Protein AF-A0A967BL04-F1 (afdb_monomer_lite)

Foldseek 3Di:
DDAALVVCVVCVVVPHWDWDDPPDPDPVVVVVCVVVVNTDTDDSVNHDHPDPDDD

Sequence (55 aa):
AGIGRRPLVGFGEVGIDVYVDKVNSNVNKVVEELINDKLDKISLDEACGGGGNCH

Structure (mmCIF, N/CA/C/O backbone):
data_AF-A0A967BL04-F1
#
_entry.id   AF-A0A967BL04-F1
#
loop_
_atom_site.group_PDB
_atom_site.id
_atom_site.type_symbol
_atom_site.label_atom_id
_atom_site.label_alt_id
_atom_site.label_comp_id
_atom_site.label_asym_id
_atom_site.label_entity_id
_atom_site.label_seq_id
_atom_site.pdbx_PDB_ins_code
_atom_site.Cartn_x
_atom_site.Cartn_y
_atom_site.Cartn_z
_atom_site.occupancy
_atom_site.B_iso_or_equiv
_atom_site.auth_seq_id
_atom_site.auth_comp_id
_atom_site.auth_asym_id
_atom_site.auth_atom_id
_atom_site.pdbx_PDB_model_num
ATOM 1 N N . ALA A 1 1 ? 9.921 5.136 7.260 1.00 58.66 1 ALA A N 1
ATOM 2 C CA . ALA A 1 1 ? 10.120 4.797 5.833 1.00 58.66 1 ALA A CA 1
ATOM 3 C C . ALA A 1 1 ? 9.171 3.666 5.430 1.00 58.66 1 ALA A C 1
ATOM 5 O O . ALA A 1 1 ? 8.955 2.782 6.247 1.00 58.66 1 ALA A O 1
ATOM 6 N N . GLY A 1 2 ? 8.571 3.722 4.234 1.00 76.56 2 GLY A N 1
ATOM 7 C CA . GLY A 1 2 ? 7.627 2.709 3.736 1.00 76.56 2 GLY A CA 1
ATOM 8 C C . GLY A 1 2 ? 8.279 1.745 2.740 1.00 76.56 2 GLY A C 1
ATOM 9 O O . GLY A 1 2 ? 9.219 1.030 3.075 1.00 76.56 2 GLY A O 1
ATOM 10 N N . ILE A 1 3 ? 7.799 1.763 1.497 1.00 86.50 3 ILE A N 1
ATOM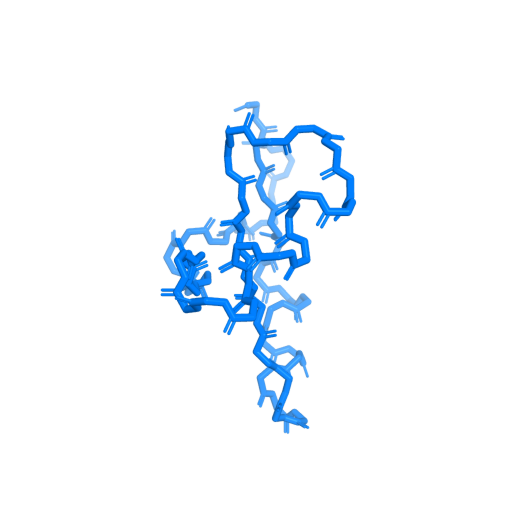 11 C CA . ILE A 1 3 ? 8.282 0.937 0.383 1.00 86.50 3 ILE A CA 1
ATOM 12 C C . ILE A 1 3 ? 9.248 1.719 -0.526 1.00 86.50 3 ILE A C 1
ATOM 14 O O . ILE A 1 3 ? 9.166 2.942 -0.641 1.00 86.50 3 ILE A O 1
ATOM 18 N N . GLY A 1 4 ? 10.180 1.029 -1.187 1.00 89.88 4 GLY A N 1
ATOM 19 C CA . GLY A 1 4 ? 11.004 1.631 -2.241 1.00 89.88 4 GLY A CA 1
ATOM 20 C C . GLY A 1 4 ? 10.247 1.764 -3.569 1.00 89.88 4 GLY A C 1
ATOM 21 O O . GLY A 1 4 ? 9.359 0.963 -3.860 1.00 89.88 4 GLY A O 1
ATOM 22 N N . ARG A 1 5 ? 10.648 2.717 -4.425 1.00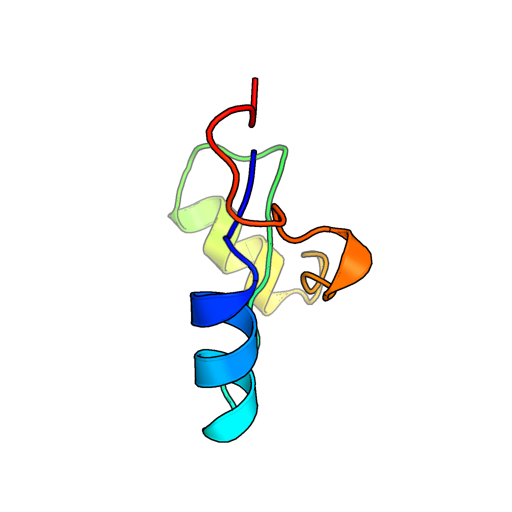 89.81 5 ARG A N 1
ATOM 23 C CA . ARG A 1 5 ? 10.004 2.914 -5.745 1.00 89.81 5 ARG A CA 1
ATOM 24 C C . ARG A 1 5 ? 10.020 1.670 -6.637 1.00 89.81 5 ARG A C 1
ATOM 26 O O . ARG A 1 5 ? 9.024 1.376 -7.282 1.00 89.81 5 ARG A O 1
ATOM 33 N N . ARG A 1 6 ? 11.138 0.933 -6.676 1.00 91.38 6 ARG A N 1
ATOM 34 C CA . ARG A 1 6 ? 11.301 -0.238 -7.564 1.00 91.38 6 ARG A CA 1
ATOM 35 C C . ARG A 1 6 ? 10.282 -1.351 -7.258 1.00 91.38 6 ARG A C 1
ATOM 37 O O . ARG A 1 6 ? 9.603 -1.762 -8.192 1.00 91.38 6 ARG A O 1
ATOM 44 N N . PRO A 1 7 ? 10.119 -1.805 -5.997 1.00 92.25 7 PRO A N 1
ATOM 45 C CA . PRO A 1 7 ? 9.038 -2.725 -5.652 1.00 92.25 7 PRO A CA 1
ATOM 46 C C . PRO A 1 7 ? 7.639 -2.183 -5.970 1.00 92.25 7 PRO A C 1
ATOM 48 O O . PRO A 1 7 ? 6.840 -2.912 -6.543 1.00 92.25 7 PRO A O 1
ATOM 51 N N . LEU A 1 8 ? 7.351 -0.913 -5.645 1.00 93.25 8 LEU A N 1
ATOM 52 C CA . LEU A 1 8 ? 6.019 -0.330 -5.855 1.00 93.25 8 LEU A CA 1
ATOM 53 C C . LEU A 1 8 ? 5.600 -0.340 -7.333 1.00 93.25 8 LEU A C 1
ATOM 55 O O . LEU A 1 8 ? 4.473 -0.712 -7.644 1.00 93.25 8 LEU A O 1
ATOM 59 N N . VAL A 1 9 ? 6.519 0.012 -8.239 1.00 93.25 9 VAL A N 1
ATOM 60 C CA . VAL A 1 9 ? 6.275 -0.064 -9.689 1.00 93.25 9 VAL A CA 1
ATOM 61 C C . VAL A 1 9 ? 6.001 -1.505 -10.120 1.00 93.25 9 VAL A C 1
ATOM 63 O O . VAL A 1 9 ? 4.997 -1.752 -10.778 1.00 93.25 9 VAL A O 1
ATOM 66 N N . GLY A 1 10 ? 6.837 -2.461 -9.701 1.00 94.56 10 GLY A N 1
ATOM 67 C CA . GLY A 1 10 ? 6.676 -3.866 -10.091 1.00 94.56 10 GLY A CA 1
ATOM 68 C C . GLY A 1 10 ? 5.361 -4.494 -9.614 1.00 94.56 10 GLY A C 1
ATOM 69 O O . GLY A 1 10 ? 4.774 -5.295 -10.333 1.00 94.56 10 GLY A O 1
ATOM 70 N N . PHE A 1 11 ? 4.858 -4.112 -8.435 1.00 95.56 11 PHE A N 1
ATOM 71 C CA . PHE A 1 11 ? 3.529 -4.533 -7.976 1.00 95.56 11 PHE A CA 1
ATOM 72 C C . PHE A 1 11 ? 2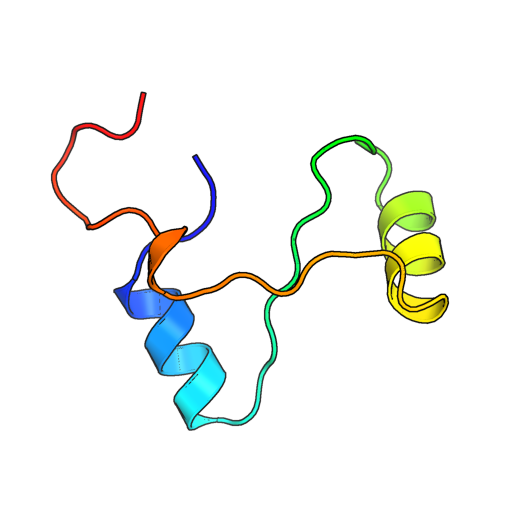.416 -3.960 -8.858 1.00 95.56 11 PHE A C 1
ATOM 74 O O . PHE A 1 11 ? 1.536 -4.703 -9.297 1.00 95.56 11 PHE A O 1
ATOM 81 N N . GLY A 1 12 ? 2.500 -2.669 -9.187 1.00 94.25 12 GLY A N 1
ATOM 82 C CA . GLY A 1 12 ? 1.541 -2.017 -10.075 1.00 94.25 12 GLY A CA 1
ATOM 83 C C . GLY A 1 12 ? 1.491 -2.641 -11.474 1.00 94.25 12 GLY A C 1
ATOM 84 O O . GLY A 1 12 ? 0.405 -2.812 -12.022 1.00 94.25 12 GLY A O 1
ATOM 85 N N . GLU A 1 13 ? 2.636 -3.053 -12.029 1.00 96.12 13 GLU A N 1
ATOM 86 C CA . GLU A 1 13 ? 2.732 -3.705 -13.349 1.00 96.12 13 GLU A CA 1
ATOM 87 C C . GLU A 1 13 ? 1.937 -5.017 -13.448 1.00 96.12 13 GLU A C 1
ATOM 89 O O . GLU A 1 13 ? 1.513 -5.397 -14.539 1.00 96.12 13 GLU A O 1
ATOM 94 N N . VAL A 1 14 ? 1.704 -5.696 -12.320 1.00 97.69 14 VAL A N 1
ATOM 95 C CA . VAL A 1 14 ? 0.942 -6.954 -12.254 1.00 97.69 14 VAL A CA 1
ATOM 96 C C . VAL A 1 14 ? -0.427 -6.797 -11.580 1.00 97.69 14 VAL A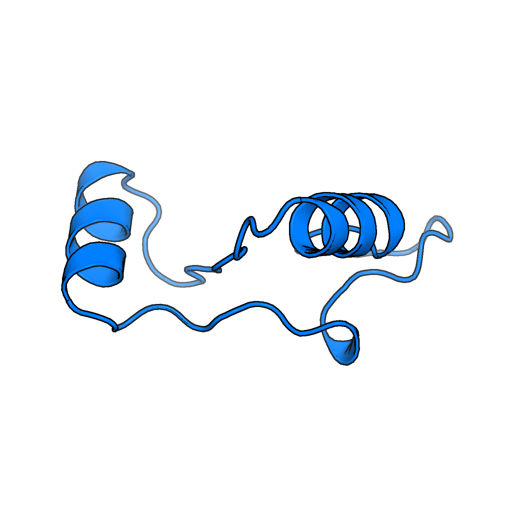 C 1
ATOM 98 O O . VAL A 1 14 ? -1.079 -7.795 -11.279 1.00 97.69 14 VAL A O 1
ATOM 101 N N . GLY A 1 15 ? -0.881 -5.560 -11.353 1.00 96.06 15 GLY A N 1
ATOM 102 C CA . GLY A 1 15 ? -2.197 -5.270 -10.775 1.00 96.06 15 GLY A CA 1
ATOM 103 C C . GLY A 1 15 ? -2.291 -5.478 -9.262 1.00 96.06 15 GLY A C 1
ATOM 104 O O . GLY A 1 15 ? -3.377 -5.744 -8.751 1.00 96.06 15 GLY A O 1
ATOM 105 N N . ILE A 1 16 ? -1.168 -5.385 -8.543 1.00 96.31 16 ILE A N 1
ATOM 106 C CA . ILE A 1 16 ? -1.134 -5.450 -7.080 1.00 96.31 16 ILE A CA 1
ATOM 107 C C . ILE A 1 16 ? -1.119 -4.032 -6.515 1.00 96.31 16 ILE A C 1
ATOM 109 O O . ILE A 1 16 ? -0.178 -3.265 -6.729 1.00 96.31 16 ILE A O 1
ATOM 113 N N . ASP A 1 17 ? -2.143 -3.726 -5.728 1.00 95.00 17 ASP A N 1
ATOM 114 C CA . ASP A 1 17 ? -2.233 -2.485 -4.975 1.00 95.00 17 ASP A CA 1
ATOM 115 C C . ASP A 1 17 ? -1.538 -2.618 -3.619 1.00 95.00 17 ASP A C 1
ATOM 117 O O . ASP A 1 17 ? -1.651 -3.631 -2.927 1.00 95.00 17 ASP A O 1
ATOM 121 N N . VAL A 1 18 ? -0.801 -1.576 -3.237 1.00 93.94 18 VAL A N 1
ATOM 122 C CA . VAL A 1 18 ? -0.043 -1.537 -1.985 1.00 93.94 18 VAL A CA 1
ATOM 123 C C . VAL A 1 18 ? -0.649 -0.479 -1.076 1.00 93.94 18 VAL A C 1
ATOM 125 O O . VAL A 1 18 ? -0.781 0.677 -1.472 1.00 93.94 18 VAL A O 1
ATOM 128 N N . TYR A 1 19 ? -0.974 -0.874 0.150 1.00 94.81 19 TYR A N 1
ATOM 129 C CA . TYR A 1 19 ? -1.578 -0.022 1.172 1.00 94.81 19 TYR A CA 1
ATOM 130 C C . TYR A 1 19 ? -0.650 0.120 2.376 1.00 94.81 19 TYR A C 1
ATOM 132 O O . TYR A 1 19 ? 0.201 -0.740 2.619 1.00 94.81 19 TYR A O 1
ATOM 140 N N . VAL A 1 20 ? -0.817 1.201 3.137 1.00 91.31 20 VAL A N 1
ATOM 141 C CA . VAL A 1 20 ? -0.067 1.448 4.371 1.00 91.31 20 VAL A CA 1
ATOM 142 C C . VAL A 1 20 ? -1.002 1.750 5.534 1.00 91.31 20 VAL A C 1
ATOM 144 O O . VAL A 1 20 ? -1.887 2.594 5.443 1.00 91.31 20 VAL A O 1
ATOM 147 N N . ASP A 1 21 ? -0.748 1.091 6.660 1.00 92.06 21 ASP A N 1
ATOM 148 C CA . ASP A 1 21 ? -1.277 1.475 7.964 1.00 92.06 21 ASP A CA 1
ATOM 149 C C . ASP A 1 21 ? -0.127 2.064 8.793 1.00 92.06 21 ASP A C 1
ATOM 151 O O . ASP A 1 21 ? 0.947 1.467 8.901 1.00 92.06 21 ASP A O 1
ATOM 155 N N . LYS A 1 22 ? -0.329 3.267 9.338 1.00 88.44 22 LYS A N 1
ATOM 156 C CA . LYS A 1 22 ? 0.663 3.998 10.150 1.00 88.44 22 LYS A CA 1
ATOM 157 C C . LYS A 1 22 ? 0.337 3.963 11.649 1.00 88.44 22 LYS A C 1
ATOM 159 O O . LYS A 1 22 ? 1.090 4.518 12.445 1.00 88.44 22 LYS A O 1
ATOM 164 N N . VAL A 1 23 ? -0.785 3.352 12.031 1.00 91.62 23 VAL A N 1
ATOM 165 C CA . VAL A 1 23 ? -1.375 3.426 13.374 1.00 91.62 23 VAL A CA 1
ATOM 166 C C . VAL A 1 23 ? -1.359 2.064 14.055 1.00 91.62 23 VAL A C 1
ATOM 168 O O . VAL A 1 23 ? -0.997 1.961 15.228 1.00 91.62 23 VAL A O 1
ATOM 171 N N . ASN A 1 24 ? -1.762 1.011 13.344 1.00 93.75 24 ASN A N 1
ATOM 172 C CA . ASN A 1 24 ? -1.949 -0.303 13.942 1.00 93.75 24 ASN A CA 1
ATOM 173 C C . ASN A 1 24 ? -0.701 -1.178 13.777 1.00 93.75 24 ASN A C 1
ATOM 175 O O . ASN A 1 24 ? -0.198 -1.387 12.679 1.00 93.75 24 ASN A O 1
ATOM 179 N N . SER A 1 25 ? -0.233 -1.757 14.884 1.00 92.31 25 SER A N 1
ATOM 180 C CA . SER A 1 25 ? 0.857 -2.744 14.896 1.00 92.31 25 SER A CA 1
ATOM 181 C C . SER A 1 25 ? 0.367 -4.198 14.879 1.00 92.31 25 SER A C 1
ATOM 183 O O . SER A 1 25 ? 1.168 -5.123 14.758 1.00 92.31 25 SER A O 1
ATOM 185 N N . ASN A 1 26 ? -0.945 -4.421 15.013 1.00 97.06 26 ASN A N 1
ATOM 186 C CA . ASN A 1 26 ? -1.558 -5.747 15.001 1.00 97.06 26 ASN A CA 1
ATOM 187 C C . ASN A 1 26 ? -2.080 -6.091 13.600 1.00 97.06 26 ASN A C 1
ATOM 189 O O . ASN A 1 26 ? -2.931 -5.380 13.072 1.00 97.06 26 ASN A O 1
ATOM 193 N N . VAL A 1 27 ? -1.625 -7.216 13.043 1.00 95.69 27 VAL A N 1
ATOM 194 C CA . VAL A 1 27 ? -1.971 -7.645 11.677 1.00 95.69 27 VAL A CA 1
ATOM 195 C C . VAL A 1 27 ? -3.473 -7.855 11.487 1.00 95.69 27 VAL A C 1
ATOM 197 O O . VAL A 1 27 ? -4.004 -7.406 10.478 1.00 95.69 27 VAL A O 1
ATOM 200 N N . ASN A 1 28 ? -4.173 -8.476 12.444 1.00 97.88 28 ASN A N 1
ATOM 201 C CA . ASN A 1 28 ? -5.619 -8.702 12.318 1.00 97.88 28 ASN A CA 1
ATOM 202 C C . ASN A 1 28 ? -6.359 -7.371 12.166 1.00 97.88 28 ASN A C 1
ATOM 204 O O . ASN A 1 28 ? -7.210 -7.236 11.295 1.00 97.88 28 ASN A O 1
ATOM 208 N N . LYS A 1 29 ? -5.963 -6.363 12.949 1.00 97.25 29 LYS A N 1
ATOM 209 C CA . LYS A 1 29 ? -6.567 -5.032 12.876 1.00 97.25 29 LYS A CA 1
ATOM 210 C C . LYS A 1 29 ? -6.251 -4.316 11.560 1.00 97.25 29 LYS A C 1
ATOM 212 O O . LYS A 1 29 ? -7.138 -3.705 10.983 1.00 97.25 29 LYS A O 1
ATOM 217 N N . VAL A 1 30 ? -5.020 -4.425 11.057 1.00 96.69 30 VAL A N 1
ATOM 218 C CA . VAL A 1 30 ? -4.647 -3.874 9.739 1.00 96.69 30 VAL A CA 1
ATOM 219 C C . VAL A 1 30 ? -5.497 -4.506 8.632 1.00 96.69 30 VAL A C 1
ATOM 221 O O . VAL A 1 30 ? -5.991 -3.810 7.751 1.00 96.69 30 VAL A O 1
ATOM 224 N N . VAL A 1 31 ? -5.707 -5.823 8.690 1.00 97.19 31 VAL A N 1
ATOM 225 C CA . VAL A 1 31 ? -6.539 -6.547 7.718 1.00 97.19 31 VAL A CA 1
ATOM 226 C C . VAL A 1 31 ? -8.004 -6.109 7.804 1.00 97.19 31 VAL A C 1
ATOM 228 O O . VAL A 1 31 ? -8.628 -5.885 6.771 1.00 97.19 31 VAL A O 1
ATOM 231 N N . GLU A 1 32 ? -8.551 -5.937 9.010 1.00 97.75 32 GLU A N 1
ATOM 232 C CA . GLU A 1 32 ? -9.905 -5.401 9.204 1.00 97.75 32 GLU A CA 1
ATOM 233 C C . GLU A 1 32 ? -10.054 -3.993 8.613 1.00 97.75 32 GLU A C 1
ATOM 235 O O . GLU A 1 32 ? -11.037 -3.711 7.930 1.00 97.75 32 GLU A O 1
ATOM 240 N N . GLU A 1 33 ? -9.085 -3.106 8.836 1.00 97.25 33 GLU A N 1
ATOM 241 C CA . GLU A 1 33 ? -9.119 -1.742 8.300 1.00 97.25 33 GLU A CA 1
ATOM 242 C C . GLU A 1 33 ? -8.962 -1.724 6.770 1.00 97.25 33 GLU A C 1
ATOM 244 O O . GLU A 1 33 ? -9.631 -0.932 6.106 1.00 97.25 33 GLU A O 1
ATOM 249 N N . LEU A 1 34 ? -8.168 -2.637 6.195 1.00 96.75 34 LEU A N 1
ATOM 250 C CA . LEU A 1 34 ? -8.063 -2.814 4.742 1.00 96.75 34 LEU A CA 1
ATOM 251 C C . LEU A 1 34 ? -9.405 -3.225 4.126 1.00 96.75 34 LEU A C 1
ATOM 253 O O . LEU A 1 34 ? -9.832 -2.630 3.145 1.00 96.75 34 LEU A O 1
ATOM 257 N N . ILE A 1 35 ? -10.080 -4.221 4.710 1.00 97.25 35 ILE A N 1
ATOM 258 C CA . ILE A 1 35 ? -11.378 -4.719 4.219 1.00 97.25 35 ILE A CA 1
ATOM 259 C C . ILE A 1 35 ? -12.467 -3.638 4.305 1.00 97.25 35 ILE A C 1
ATOM 261 O O . ILE A 1 35 ? -13.405 -3.649 3.514 1.00 97.25 35 ILE A O 1
ATOM 265 N N . ASN A 1 36 ? -12.351 -2.708 5.256 1.00 97.38 36 ASN A N 1
ATOM 266 C CA . ASN A 1 36 ? -13.275 -1.584 5.414 1.00 97.38 36 ASN A CA 1
ATOM 267 C C . ASN A 1 36 ? -12.884 -0.336 4.590 1.00 97.38 36 ASN A C 1
ATOM 269 O O . ASN A 1 36 ? -13.434 0.733 4.850 1.00 97.38 36 ASN A O 1
ATOM 273 N N . ASP A 1 37 ? -11.938 -0.445 3.647 1.00 95.56 37 ASP A N 1
ATOM 274 C CA . ASP A 1 37 ? -11.442 0.661 2.807 1.00 95.56 37 ASP A CA 1
ATOM 275 C C . ASP A 1 37 ? -10.897 1.861 3.607 1.00 95.56 37 ASP A C 1
ATOM 277 O O . ASP A 1 37 ? -11.021 3.019 3.205 1.00 95.56 37 ASP A O 1
ATOM 281 N N . LYS A 1 38 ? -10.289 1.601 4.770 1.00 96.25 38 LYS A N 1
ATOM 282 C CA . LYS A 1 38 ? -9.764 2.654 5.657 1.00 96.25 38 LYS A CA 1
ATOM 283 C C . LYS A 1 38 ? -8.261 2.881 5.542 1.00 96.25 38 LYS A C 1
ATOM 285 O O . LYS A 1 38 ? -7.738 3.778 6.201 1.00 96.25 38 LYS A O 1
ATOM 290 N N . LEU A 1 39 ? -7.557 2.061 4.764 1.00 94.88 39 LEU A N 1
ATOM 291 C CA . LEU A 1 39 ? -6.119 2.213 4.564 1.00 94.88 39 LEU A CA 1
ATOM 292 C C . LEU A 1 39 ? -5.819 3.062 3.336 1.00 94.88 39 LEU A C 1
ATOM 294 O O . LEU A 1 39 ? -6.447 2.916 2.288 1.00 94.88 39 LEU A O 1
ATOM 298 N N . ASP A 1 40 ? -4.786 3.890 3.452 1.00 92.12 40 ASP A N 1
ATOM 299 C CA . ASP A 1 40 ? -4.302 4.692 2.339 1.00 92.12 40 ASP A CA 1
ATOM 300 C C . ASP A 1 40 ? -3.504 3.817 1.368 1.00 92.12 40 ASP A C 1
ATOM 302 O O . ASP A 1 40 ? -2.588 3.080 1.758 1.00 92.12 40 ASP A O 1
ATOM 306 N N . LYS A 1 41 ? -3.829 3.921 0.078 1.00 93.19 41 LYS A N 1
ATOM 307 C CA . LYS A 1 41 ? -3.010 3.351 -0.992 1.00 93.19 41 LYS A CA 1
ATOM 308 C C . LYS A 1 41 ? -1.720 4.157 -1.113 1.00 93.19 41 LYS A C 1
ATOM 310 O O . LYS A 1 41 ? -1.763 5.378 -1.231 1.00 93.19 41 LYS A O 1
ATOM 315 N N . ILE A 1 42 ? -0.581 3.472 -1.138 1.00 91.31 42 ILE A N 1
ATOM 316 C CA . ILE A 1 42 ? 0.722 4.117 -1.299 1.00 91.31 42 ILE A CA 1
ATOM 317 C C . ILE A 1 42 ? 0.854 4.667 -2.720 1.00 91.31 42 ILE A C 1
ATOM 319 O O . ILE A 1 42 ? 0.695 3.940 -3.704 1.00 91.31 42 ILE A O 1
ATOM 323 N N . SER A 1 43 ? 1.226 5.941 -2.818 1.00 87.00 43 SER A N 1
ATOM 324 C CA . SER A 1 43 ? 1.581 6.601 -4.075 1.00 87.00 43 SER A CA 1
ATOM 325 C C . SER A 1 43 ? 3.088 6.547 -4.373 1.00 87.00 43 SER A C 1
ATOM 327 O O . SER A 1 43 ? 3.924 6.313 -3.497 1.00 87.00 43 SER A O 1
ATOM 329 N N . LEU A 1 44 ? 3.467 6.786 -5.635 1.00 84.19 44 LEU A N 1
ATOM 330 C CA . LEU A 1 44 ? 4.879 6.849 -6.043 1.00 84.19 44 LEU A CA 1
ATOM 331 C C . LEU A 1 44 ? 5.656 7.968 -5.337 1.00 84.19 44 LEU A C 1
ATOM 333 O O . LEU A 1 44 ? 6.859 7.813 -5.118 1.00 84.19 44 LEU A O 1
ATOM 337 N N . ASP A 1 45 ? 4.978 9.055 -4.972 1.00 82.25 45 ASP A N 1
ATOM 338 C CA . ASP A 1 45 ? 5.557 10.201 -4.266 1.00 82.25 45 ASP A CA 1
ATOM 339 C C . ASP A 1 45 ? 5.913 9.870 -2.807 1.00 82.25 45 ASP A C 1
ATOM 341 O O . ASP A 1 45 ? 6.835 10.453 -2.238 1.00 82.25 45 ASP A O 1
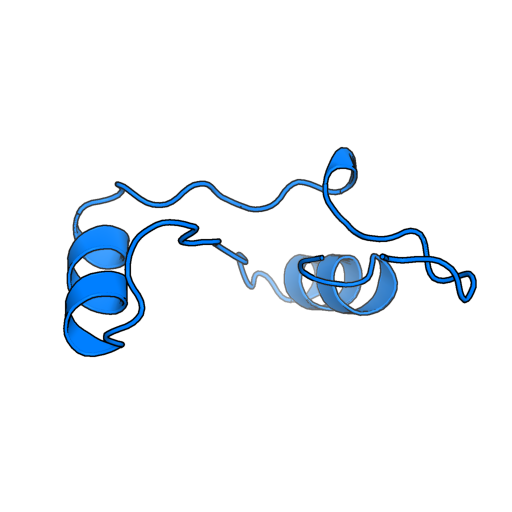ATOM 345 N N . GLU A 1 46 ? 5.233 8.888 -2.210 1.00 80.25 46 GLU A N 1
ATOM 346 C CA . GLU A 1 46 ? 5.494 8.400 -0.850 1.00 80.25 46 GLU A CA 1
ATOM 347 C C . GLU A 1 46 ? 6.576 7.310 -0.791 1.00 80.25 46 GLU A C 1
ATOM 349 O O . GLU A 1 46 ? 7.052 6.942 0.290 1.00 80.25 46 GLU A O 1
ATOM 354 N N . ALA A 1 47 ? 6.982 6.771 -1.942 1.00 81.88 47 ALA A N 1
ATOM 355 C CA . ALA A 1 47 ? 7.968 5.706 -2.009 1.00 81.88 47 ALA A CA 1
ATOM 356 C C . ALA A 1 47 ? 9.400 6.251 -1.888 1.00 81.88 47 ALA A C 1
ATOM 358 O O . ALA A 1 47 ? 9.793 7.202 -2.567 1.00 81.88 47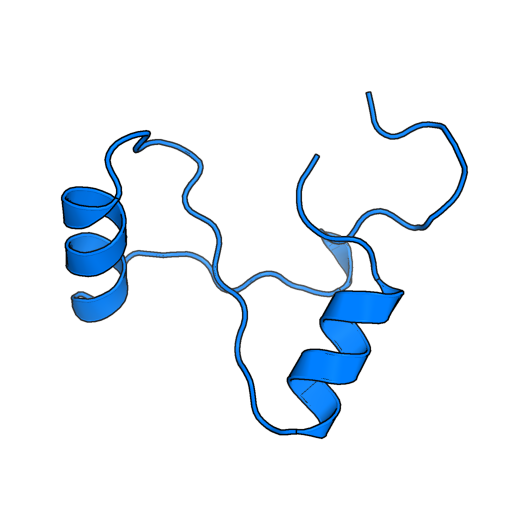 ALA A O 1
ATOM 359 N N . CYS A 1 48 ? 10.239 5.605 -1.066 1.00 77.31 48 CYS A N 1
ATOM 360 C CA . CYS A 1 48 ? 11.625 6.052 -0.913 1.00 77.31 48 CYS A CA 1
ATOM 361 C C . CYS A 1 48 ? 12.389 5.853 -2.235 1.00 77.31 48 CYS A C 1
ATOM 363 O O . CYS A 1 48 ? 12.344 4.787 -2.866 1.00 77.31 48 CYS A O 1
ATOM 365 N N . GLY A 1 49 ? 13.120 6.893 -2.645 1.00 63.03 49 GLY A N 1
ATOM 366 C CA . GLY A 1 49 ? 13.795 6.988 -3.939 1.00 63.03 49 GLY A CA 1
ATOM 367 C C . GLY A 1 49 ? 14.947 6.006 -4.165 1.00 63.03 49 GLY A C 1
ATOM 368 O O . GLY A 1 49 ? 15.440 5.946 -5.289 1.00 63.03 49 GLY A O 1
ATOM 369 N N . GLY A 1 50 ? 15.329 5.224 -3.146 1.00 57.00 50 GLY A N 1
ATOM 370 C CA . GLY A 1 50 ? 16.421 4.255 -3.211 1.00 57.00 50 GLY A CA 1
ATOM 371 C C . GLY A 1 50 ? 17.774 4.954 -3.309 1.00 57.00 50 GLY A C 1
ATOM 372 O O . GLY A 1 50 ? 18.359 5.019 -4.383 1.00 57.00 50 GLY A O 1
ATOM 373 N N . GLY A 1 51 ? 18.254 5.492 -2.187 1.00 54.16 51 GLY A N 1
ATOM 374 C CA . GLY A 1 51 ? 19.505 6.247 -2.131 1.00 54.16 51 GLY A CA 1
ATOM 375 C C . GLY A 1 51 ? 20.087 6.372 -0.724 1.00 54.16 51 GLY A C 1
ATOM 376 O O . GLY A 1 51 ? 20.490 7.451 -0.338 1.00 54.16 51 GLY A O 1
ATOM 377 N N . GLY A 1 52 ? 20.108 5.299 0.072 1.00 51.41 52 GLY A N 1
ATOM 378 C CA . GLY A 1 52 ? 20.925 5.225 1.298 1.00 51.41 52 GLY A CA 1
ATOM 379 C C . GLY A 1 52 ? 20.554 6.140 2.477 1.00 51.41 52 GLY A C 1
ATOM 380 O O . GLY A 1 52 ? 21.224 6.084 3.502 1.00 51.41 52 GLY A O 1
ATOM 381 N N . ASN A 1 53 ? 19.502 6.949 2.385 1.00 48.44 53 ASN A N 1
ATOM 382 C CA . ASN A 1 53 ? 19.112 7.899 3.427 1.00 48.44 53 ASN A CA 1
ATOM 383 C C . ASN A 1 53 ? 17.586 7.976 3.595 1.00 48.44 53 ASN A C 1
ATOM 385 O O . ASN A 1 53 ? 16.981 9.031 3.443 1.00 48.44 53 ASN A O 1
ATOM 389 N N . CYS A 1 54 ? 16.952 6.852 3.929 1.00 48.78 54 CYS A N 1
ATOM 390 C CA . CYS A 1 54 ? 15.606 6.877 4.501 1.00 48.78 54 CYS A CA 1
ATOM 391 C C . CYS A 1 54 ? 15.771 6.735 6.036 1.00 48.78 54 CYS A C 1
ATOM 393 O O . CYS A 1 54 ? 15.845 5.607 6.520 1.00 48.78 54 CYS A O 1
ATOM 395 N N . HIS A 1 55 ? 15.932 7.849 6.770 1.00 45.25 55 HIS A N 1
ATOM 396 C CA . HIS A 1 55 ? 15.802 7.884 8.241 1.00 45.25 55 HIS A CA 1
ATOM 397 C C . HIS A 1 55 ? 14.333 8.152 8.584 1.00 45.25 55 HIS A C 1
ATOM 399 O O . HIS A 1 55 ? 13.765 9.079 7.963 1.00 45.25 55 HIS A O 1
#

Secondary structure (DSSP, 8-state):
---BHHHHHHHHHTT---EE-SS---HHHHHHHHHTT-SEEPPGGGSB-SSS---

pLDDT: mean 86.69, std 14.8, range [45.25, 97.88]

Radius of gyration: 12.3 Å; chains: 1; bounding box: 34×19×28 Å